Protein AF-A0A946EQQ4-F1 (afdb_monomer_lite)

Secondary structure (DSSP, 8-state):
---EEEEEETTEEEEEETTT--SSPEEEE-SSSS-EEEE----SS------------PPPSSS-EEE--EEE-TTS-EEEPPPEEE---

pLDDT: mean 88.99, std 6.16, range [59.5, 95.94]

Sequence (89 aa):
TEAGIEITTPQGIVHASLSEIGLTDQVFAFDGLGLQLRLFRLPSEMDAREVEFEVPVERSQDGDTPIWIAVTLEDGHRAWTSPIYWIEA

Radius of gyration: 19.76 Å; chains: 1; bounding box: 46×21×57 Å

Structure (mmCIF, N/CA/C/O backbone):
data_AF-A0A946EQQ4-F1
#
_entry.id   AF-A0A946EQQ4-F1
#
loop_
_atom_site.group_PDB
_atom_site.id
_atom_site.type_symbol
_atom_site.label_atom_id
_atom_site.label_alt_id
_atom_site.label_comp_id
_atom_site.label_asym_id
_atom_site.label_entity_id
_atom_site.label_seq_id
_atom_site.pdbx_PDB_ins_code
_atom_site.Cartn_x
_atom_site.Cartn_y
_atom_site.Cartn_z
_atom_site.occupancy
_atom_site.B_iso_or_equiv
_atom_site.auth_seq_id
_atom_site.auth_comp_id
_atom_site.auth_asym_id
_atom_site.auth_atom_id
_atom_site.pdbx_PDB_model_num
ATOM 1 N N . THR A 1 1 ? 13.205 4.205 -32.317 1.00 59.50 1 THR A N 1
ATOM 2 C CA . THR A 1 1 ? 13.901 3.732 -31.106 1.00 59.50 1 THR A CA 1
ATOM 3 C C . THR A 1 1 ? 12.832 3.405 -30.099 1.00 59.50 1 THR A C 1
ATOM 5 O O . THR A 1 1 ? 11.953 4.239 -29.917 1.00 59.50 1 THR A O 1
ATOM 8 N N . GLU A 1 2 ? 12.814 2.196 -29.553 1.00 79.12 2 GLU A N 1
ATOM 9 C CA . GLU A 1 2 ? 11.847 1.835 -28.513 1.00 79.12 2 GLU A CA 1
ATOM 10 C C . GLU A 1 2 ? 12.197 2.592 -27.222 1.00 79.12 2 GLU A C 1
ATOM 12 O O . GLU A 1 2 ? 13.375 2.728 -26.892 1.00 79.12 2 GLU A O 1
ATOM 17 N N . ALA A 1 3 ? 11.202 3.179 -26.557 1.00 92.12 3 ALA A N 1
ATOM 18 C CA . ALA A 1 3 ? 11.418 3.977 -25.354 1.00 92.12 3 ALA A CA 1
ATOM 19 C C . ALA A 1 3 ? 11.469 3.069 -24.116 1.00 92.12 3 ALA A C 1
ATOM 21 O O . ALA A 1 3 ? 10.615 2.199 -23.954 1.00 92.12 3 ALA A O 1
ATOM 22 N N . GLY A 1 4 ? 12.446 3.288 -23.236 1.00 94.19 4 GLY A N 1
ATOM 23 C CA . GLY A 1 4 ? 12.651 2.490 -22.025 1.00 94.19 4 GLY A CA 1
ATOM 24 C C . GLY A 1 4 ? 12.925 3.354 -20.800 1.00 94.19 4 GLY A C 1
ATOM 25 O O . GLY A 1 4 ? 13.248 4.537 -20.922 1.00 94.19 4 GLY A O 1
ATOM 26 N N . ILE A 1 5 ? 12.787 2.745 -19.625 1.00 94.38 5 ILE A N 1
ATOM 27 C CA . ILE A 1 5 ? 13.165 3.329 -18.339 1.00 94.38 5 ILE A CA 1
ATOM 28 C C . ILE A 1 5 ? 14.332 2.540 -17.743 1.00 94.38 5 ILE A C 1
ATOM 30 O O . ILE A 1 5 ? 14.367 1.311 -17.821 1.00 94.38 5 ILE A O 1
ATOM 34 N N . GLU A 1 6 ? 15.281 3.260 -17.152 1.00 95.94 6 GLU A N 1
ATOM 35 C CA . GLU A 1 6 ? 16.370 2.702 -16.357 1.00 95.94 6 GLU A CA 1
ATOM 36 C C . GLU A 1 6 ? 16.307 3.318 -14.962 1.00 95.94 6 GLU A C 1
ATOM 38 O O . GLU A 1 6 ? 16.265 4.542 -14.816 1.00 95.94 6 GLU A O 1
ATOM 43 N N . ILE A 1 7 ? 16.287 2.469 -13.939 1.00 95.31 7 ILE A N 1
ATOM 44 C CA . ILE A 1 7 ? 16.308 2.896 -12.544 1.00 95.31 7 ILE A CA 1
ATOM 45 C C . ILE A 1 7 ? 17.530 2.273 -11.887 1.00 95.31 7 ILE A C 1
ATOM 47 O O . ILE A 1 7 ? 17.640 1.053 -11.790 1.00 95.31 7 ILE A O 1
ATOM 51 N N . THR A 1 8 ? 18.435 3.127 -11.415 1.00 95.69 8 THR A N 1
ATOM 52 C CA . THR A 1 8 ? 19.615 2.711 -10.656 1.00 95.69 8 THR A CA 1
ATOM 53 C C . THR A 1 8 ? 19.385 2.964 -9.174 1.00 95.69 8 THR A C 1
ATOM 55 O O . THR A 1 8 ? 19.137 4.096 -8.755 1.00 95.69 8 THR A O 1
ATOM 58 N N . THR A 1 9 ? 19.506 1.912 -8.373 1.00 91.44 9 THR A N 1
ATOM 59 C CA . THR A 1 9 ? 19.512 1.975 -6.910 1.00 91.44 9 THR A CA 1
ATOM 60 C C . THR A 1 9 ? 20.803 1.342 -6.382 1.00 91.44 9 THR A C 1
ATOM 62 O O . THR A 1 9 ? 21.479 0.613 -7.112 1.00 91.44 9 THR A O 1
ATOM 65 N N . PRO A 1 10 ? 21.175 1.559 -5.107 1.00 92.12 10 PRO A N 1
ATOM 66 C CA . PRO A 1 10 ? 22.300 0.840 -4.506 1.00 92.12 10 PRO A CA 1
ATOM 67 C C . PRO A 1 10 ? 22.160 -0.691 -4.542 1.00 92.12 10 PRO A C 1
ATOM 69 O O . PRO A 1 10 ? 23.155 -1.392 -4.395 1.00 92.12 10 PRO A O 1
ATOM 72 N N . GLN A 1 11 ? 20.939 -1.210 -4.697 1.00 90.81 11 GLN A N 1
ATOM 73 C CA . GLN A 1 11 ? 20.647 -2.642 -4.675 1.00 90.81 11 GLN A CA 1
ATOM 74 C C . GLN A 1 11 ? 20.670 -3.283 -6.065 1.00 90.81 11 GLN A C 1
ATOM 76 O O . GLN A 1 11 ? 20.793 -4.502 -6.165 1.00 90.81 11 GLN A O 1
ATOM 81 N N . GLY A 1 12 ? 20.601 -2.486 -7.133 1.00 90.69 12 GLY A N 1
ATOM 82 C CA . GLY A 1 12 ? 20.744 -2.969 -8.499 1.00 90.69 12 GLY A CA 1
ATOM 83 C C . GLY A 1 12 ? 20.232 -1.983 -9.542 1.00 90.69 12 GLY A C 1
ATOM 84 O O . GLY A 1 12 ? 19.823 -0.862 -9.240 1.00 90.69 12 GLY A O 1
ATOM 85 N N . ILE A 1 13 ? 20.265 -2.431 -10.793 1.00 93.94 13 ILE A N 1
ATOM 86 C CA . ILE A 1 13 ? 19.785 -1.673 -11.948 1.00 93.94 13 ILE A CA 1
ATOM 87 C C . ILE A 1 13 ? 18.581 -2.410 -12.526 1.00 93.94 13 ILE A C 1
ATOM 89 O O . ILE A 1 13 ? 18.633 -3.622 -12.740 1.00 93.94 13 ILE A O 1
ATOM 93 N N . VAL A 1 14 ? 17.501 -1.674 -12.768 1.00 94.81 14 VAL A N 1
ATOM 94 C CA . VAL A 1 14 ? 16.275 -2.170 -13.398 1.00 94.81 14 VAL A CA 1
ATOM 95 C C . VAL A 1 14 ? 16.114 -1.502 -14.755 1.00 94.81 14 VAL A C 1
ATOM 97 O O . VAL A 1 14 ? 16.167 -0.277 -14.848 1.00 94.81 14 VAL A O 1
ATOM 100 N N . HIS A 1 15 ? 15.866 -2.309 -15.786 1.00 95.00 15 HIS A N 1
ATOM 101 C CA . HIS A 1 15 ? 15.487 -1.844 -17.117 1.00 95.00 15 HIS A CA 1
ATOM 102 C C . HIS A 1 15 ? 14.108 -2.396 -17.465 1.00 95.00 15 HIS A C 1
ATOM 104 O O . HIS A 1 15 ? 13.851 -3.581 -17.255 1.00 95.00 15 HIS A O 1
ATOM 110 N N . ALA A 1 16 ? 13.246 -1.555 -18.027 1.00 94.56 16 ALA A N 1
ATOM 111 C CA . ALA A 1 16 ? 11.947 -1.981 -18.538 1.00 94.56 16 ALA A CA 1
ATOM 112 C C . ALA A 1 16 ? 11.593 -1.215 -19.817 1.00 94.56 16 ALA A C 1
ATOM 114 O O . ALA A 1 16 ? 11.844 -0.007 -19.919 1.00 94.56 16 ALA A O 1
ATOM 115 N N . SER A 1 17 ? 10.994 -1.906 -20.791 1.00 94.88 17 SER A N 1
ATOM 116 C CA . SER A 1 17 ? 10.411 -1.234 -21.951 1.00 94.88 17 SER A CA 1
ATOM 117 C C . SER A 1 17 ? 9.135 -0.513 -21.532 1.00 94.88 17 SER A C 1
ATOM 119 O O . SER A 1 17 ? 8.276 -1.089 -20.864 1.00 94.88 17 SER A O 1
ATOM 121 N N . LEU A 1 18 ? 8.960 0.744 -21.951 1.00 93.00 18 LEU A N 1
ATOM 122 C CA . LEU A 1 18 ? 7.724 1.469 -21.654 1.00 93.00 18 LEU A CA 1
ATOM 123 C C . LEU A 1 18 ? 6.507 0.802 -22.307 1.00 93.00 18 LEU A C 1
ATOM 125 O O . LEU A 1 18 ? 5.397 0.969 -21.810 1.00 93.00 18 LEU A O 1
ATOM 129 N N . SER A 1 19 ? 6.671 0.067 -23.407 1.00 93.38 19 SER A N 1
ATOM 130 C CA . SER A 1 19 ? 5.559 -0.630 -24.068 1.00 93.38 19 SER A CA 1
ATOM 131 C C . SER A 1 19 ? 5.015 -1.799 -23.231 1.00 93.38 19 SER A C 1
ATOM 133 O O . SER A 1 19 ? 3.839 -2.135 -23.354 1.00 93.38 19 SER A O 1
ATOM 135 N N . GLU A 1 20 ? 5.834 -2.361 -22.339 1.00 91.81 20 GLU A N 1
ATOM 136 C CA . GLU A 1 20 ? 5.522 -3.550 -21.536 1.00 91.81 20 GLU A CA 1
ATOM 137 C C . GLU A 1 20 ? 4.993 -3.216 -20.129 1.00 91.81 20 GLU A C 1
ATOM 139 O O . GLU A 1 20 ? 4.468 -4.091 -19.437 1.00 91.81 20 GLU A O 1
ATOM 144 N N . ILE A 1 21 ? 5.116 -1.961 -19.679 1.00 93.19 21 ILE A N 1
ATOM 145 C CA . ILE A 1 21 ? 4.609 -1.525 -18.368 1.00 93.19 21 ILE A CA 1
ATOM 146 C C . ILE A 1 21 ? 3.100 -1.267 -18.469 1.00 93.19 21 ILE A C 1
ATOM 148 O O . ILE A 1 21 ? 2.660 -0.266 -19.047 1.00 93.19 21 ILE A O 1
ATOM 152 N N . GLY A 1 22 ? 2.317 -2.170 -17.879 1.00 90.56 22 GLY A N 1
ATOM 153 C CA . GLY A 1 22 ? 0.858 -2.093 -17.782 1.00 90.56 22 GLY A CA 1
ATOM 154 C C . GLY A 1 22 ? 0.361 -1.897 -16.347 1.00 90.56 22 GLY A C 1
ATOM 155 O O . GLY A 1 22 ? 1.119 -1.505 -15.464 1.00 90.56 22 GLY A O 1
ATOM 156 N N . LEU A 1 23 ? -0.926 -2.175 -16.127 1.00 85.69 23 LEU A N 1
ATOM 157 C CA . LEU A 1 23 ? -1.573 -2.055 -14.812 1.00 85.69 23 LEU A CA 1
ATOM 158 C C . LEU A 1 23 ? -1.118 -3.145 -13.825 1.00 85.69 23 LEU A C 1
ATOM 160 O O . LEU A 1 23 ? -1.125 -2.937 -12.619 1.00 85.69 23 LEU A O 1
ATOM 164 N N . THR A 1 24 ? -0.735 -4.319 -14.332 1.00 88.31 24 THR A N 1
ATOM 165 C CA . THR A 1 24 ? -0.139 -5.379 -13.514 1.00 88.31 24 THR A CA 1
ATOM 166 C C . THR A 1 24 ? 1.321 -5.058 -13.239 1.00 88.31 24 THR A C 1
ATOM 168 O O . THR A 1 24 ? 2.069 -4.745 -14.166 1.00 88.31 24 THR A O 1
ATOM 171 N N . ASP A 1 25 ? 1.731 -5.187 -11.979 1.00 89.94 25 ASP A N 1
ATOM 172 C CA . ASP A 1 25 ? 3.101 -4.890 -11.587 1.00 89.94 25 ASP A CA 1
ATOM 173 C C . ASP A 1 25 ? 4.121 -5.786 -12.277 1.00 89.94 25 ASP A C 1
ATOM 175 O O . ASP A 1 25 ? 4.017 -7.016 -12.280 1.00 89.94 25 ASP A O 1
ATOM 179 N N . GLN A 1 26 ? 5.201 -5.156 -12.714 1.00 93.44 26 GLN A N 1
ATOM 180 C CA . GLN A 1 26 ? 6.482 -5.815 -12.874 1.00 93.44 26 GLN A CA 1
ATOM 181 C C . GLN A 1 26 ? 7.254 -5.687 -11.561 1.00 93.44 26 GLN A C 1
ATOM 183 O O . GLN A 1 26 ? 7.561 -4.579 -11.115 1.00 93.44 26 GLN A O 1
ATOM 188 N N . VAL A 1 27 ? 7.546 -6.821 -10.927 1.00 93.00 27 VAL A N 1
ATOM 189 C CA . VAL A 1 27 ? 8.223 -6.871 -9.628 1.00 93.00 27 VAL A CA 1
ATOM 190 C C . VAL A 1 27 ? 9.678 -7.281 -9.817 1.00 93.00 27 VAL A C 1
ATOM 192 O O . VAL A 1 27 ? 9.973 -8.375 -10.293 1.00 93.00 27 VAL A O 1
ATOM 195 N N . PHE A 1 28 ? 10.585 -6.413 -9.386 1.00 93.25 28 PHE A N 1
ATOM 196 C CA . PHE A 1 28 ? 12.025 -6.635 -9.370 1.00 93.25 28 PHE A CA 1
ATOM 197 C C . PHE A 1 28 ? 12.445 -6.849 -7.921 1.00 93.25 28 PHE A C 1
ATOM 199 O O . PHE A 1 28 ? 12.561 -5.897 -7.146 1.00 93.25 28 PHE A O 1
ATOM 206 N N . ALA A 1 29 ? 12.601 -8.112 -7.537 1.00 92.25 29 ALA A N 1
ATOM 207 C CA . ALA A 1 29 ? 13.053 -8.470 -6.203 1.00 92.25 29 ALA A CA 1
ATOM 208 C C . ALA A 1 29 ? 14.557 -8.216 -6.069 1.00 92.25 29 ALA A C 1
ATOM 210 O O . ALA A 1 29 ? 15.349 -8.615 -6.924 1.00 92.25 29 ALA A O 1
ATOM 211 N N . PHE A 1 30 ? 14.938 -7.595 -4.963 1.00 89.88 30 PHE A N 1
ATOM 212 C CA . PHE A 1 30 ? 16.308 -7.570 -4.484 1.00 89.88 30 PHE A CA 1
ATOM 213 C C . PHE A 1 30 ? 16.396 -8.547 -3.311 1.00 89.88 30 PHE A C 1
ATOM 215 O O . PHE A 1 30 ? 15.451 -8.696 -2.535 1.00 89.88 30 PHE A O 1
ATOM 222 N N . ASP A 1 31 ? 17.514 -9.256 -3.205 1.00 8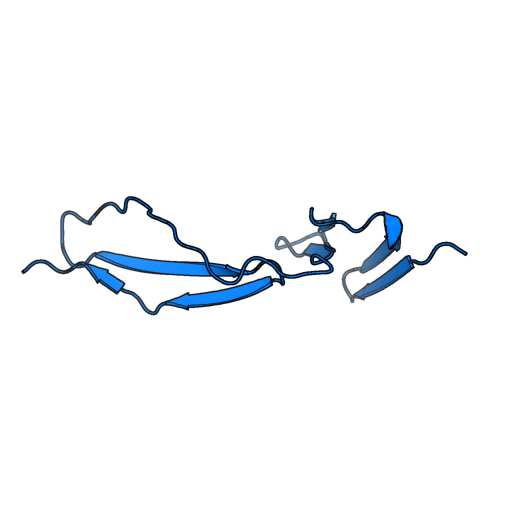1.69 31 ASP A N 1
ATOM 223 C CA . ASP A 1 31 ? 17.732 -10.211 -2.118 1.00 81.69 31 ASP A CA 1
ATOM 224 C C . ASP A 1 31 ? 17.622 -9.527 -0.729 1.00 81.69 31 ASP A C 1
ATOM 226 O O . ASP A 1 31 ? 17.691 -8.299 -0.603 1.00 81.69 31 ASP A O 1
ATOM 230 N N . GLY A 1 32 ? 17.452 -10.306 0.341 1.00 78.38 32 GLY A N 1
ATOM 231 C CA . GLY A 1 32 ? 17.340 -9.809 1.718 1.00 78.38 32 GLY A CA 1
ATOM 232 C C . GLY A 1 32 ? 15.904 -9.724 2.260 1.00 78.38 32 GLY A C 1
ATOM 233 O O . GLY A 1 32 ? 15.120 -10.657 2.120 1.00 78.38 32 GLY A O 1
ATOM 234 N N . LEU A 1 33 ? 15.562 -8.624 2.954 1.00 84.25 33 LEU A N 1
ATOM 235 C CA . LEU A 1 33 ? 14.320 -8.435 3.742 1.00 84.25 33 LEU A CA 1
ATOM 236 C C . LEU A 1 33 ? 13.051 -8.185 2.893 1.00 84.25 33 LEU A C 1
ATOM 238 O O . LEU A 1 33 ? 12.205 -7.370 3.257 1.00 84.25 33 LEU A O 1
ATOM 242 N N . GLY A 1 34 ? 12.922 -8.850 1.742 1.00 83.06 34 GLY A N 1
ATOM 243 C CA . GLY A 1 34 ? 11.799 -8.640 0.820 1.00 83.06 34 GLY A CA 1
ATOM 244 C C . GLY A 1 34 ? 11.817 -7.267 0.142 1.00 83.06 34 GLY A C 1
ATOM 245 O O . GLY A 1 34 ? 10.766 -6.739 -0.225 1.00 83.06 34 GLY A O 1
ATOM 246 N N . LEU A 1 35 ? 13.002 -6.663 0.006 1.00 87.88 35 LEU A N 1
ATOM 247 C CA . LEU A 1 35 ? 13.155 -5.402 -0.705 1.00 87.88 35 LEU A CA 1
ATOM 248 C C . LEU A 1 35 ? 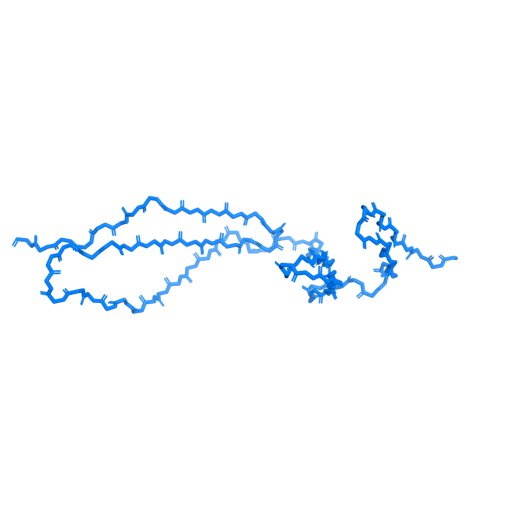12.864 -5.627 -2.191 1.00 87.88 35 LEU A C 1
ATOM 250 O O . LEU A 1 35 ? 13.455 -6.489 -2.828 1.00 87.88 35 LEU A O 1
ATOM 254 N N . GLN A 1 36 ? 11.973 -4.828 -2.761 1.00 92.44 36 GLN A N 1
ATOM 255 C CA . GLN A 1 36 ? 11.586 -4.955 -4.161 1.00 92.44 36 GLN A CA 1
ATOM 256 C C . GLN A 1 36 ? 11.272 -3.590 -4.761 1.00 92.44 36 GLN A C 1
ATOM 258 O O . GLN A 1 36 ? 10.858 -2.671 -4.052 1.00 92.44 36 GLN A O 1
ATOM 263 N N . LEU A 1 37 ? 11.425 -3.481 -6.075 1.00 91.94 37 LEU A N 1
ATOM 264 C CA . LEU A 1 37 ? 10.937 -2.360 -6.869 1.00 91.94 37 LEU A CA 1
ATOM 265 C C . LEU A 1 37 ? 9.775 -2.853 -7.734 1.00 91.94 37 LEU A C 1
ATOM 267 O O . LEU A 1 37 ? 9.866 -3.903 -8.363 1.00 91.94 37 LEU A O 1
ATOM 271 N N . ARG A 1 38 ? 8.666 -2.111 -7.737 1.00 91.88 38 ARG A N 1
ATOM 272 C CA . ARG A 1 38 ? 7.477 -2.402 -8.549 1.00 91.88 38 ARG A CA 1
ATOM 273 C C . ARG A 1 38 ? 7.327 -1.311 -9.603 1.00 91.88 38 ARG A C 1
ATOM 275 O O . ARG A 1 38 ? 7.305 -0.137 -9.242 1.00 91.88 38 ARG A O 1
ATOM 282 N N . LEU A 1 39 ? 7.240 -1.692 -10.876 1.00 92.50 39 LEU A N 1
ATOM 283 C CA . LEU A 1 39 ? 6.835 -0.792 -11.958 1.00 92.50 39 LEU A CA 1
ATOM 284 C C . LEU A 1 39 ? 5.436 -1.163 -12.433 1.00 92.50 39 LEU A C 1
ATOM 286 O O . LEU A 1 39 ? 5.179 -2.313 -12.778 1.00 92.50 39 LEU A O 1
ATOM 290 N N . PHE A 1 40 ? 4.570 -0.165 -12.514 1.00 92.00 40 PHE A N 1
ATOM 291 C CA . PHE A 1 40 ? 3.235 -0.264 -13.084 1.00 92.00 40 PHE A CA 1
ATOM 292 C C . PHE A 1 40 ? 2.863 1.083 -13.704 1.00 92.00 40 PHE A C 1
ATOM 294 O O . PHE A 1 40 ? 3.491 2.113 -13.438 1.00 92.00 40 PHE A O 1
ATOM 301 N N . ARG A 1 41 ? 1.857 1.074 -14.574 1.00 90.50 41 ARG A N 1
ATOM 302 C CA . ARG A 1 41 ? 1.324 2.260 -15.238 1.00 90.50 41 ARG A CA 1
ATOM 303 C C . ARG A 1 41 ? -0.099 2.498 -14.761 1.00 90.50 41 ARG A C 1
ATOM 305 O O . ARG A 1 41 ? -0.951 1.625 -14.901 1.00 90.50 41 ARG A O 1
ATOM 312 N N . LEU A 1 42 ? -0.345 3.714 -14.286 1.00 90.06 42 LEU A N 1
ATOM 313 C CA . LEU A 1 42 ? -1.697 4.184 -14.024 1.00 90.06 42 LEU A CA 1
ATOM 314 C C . LEU A 1 42 ? -2.484 4.347 -15.331 1.00 90.06 42 LEU A C 1
ATOM 316 O O . LEU A 1 42 ? -1.889 4.694 -16.361 1.00 90.06 42 LEU A O 1
ATOM 320 N N . PRO A 1 43 ? -3.808 4.136 -15.302 1.00 86.56 43 PRO A N 1
ATOM 321 C CA . PRO A 1 43 ? -4.680 4.476 -16.418 1.00 86.56 43 PRO A CA 1
ATOM 322 C C . PRO A 1 43 ? -4.462 5.921 -16.888 1.00 86.56 43 PRO A C 1
ATOM 324 O O . PRO A 1 43 ? -4.181 6.818 -16.094 1.00 86.56 43 PRO A O 1
ATOM 327 N N . SER A 1 44 ? -4.595 6.162 -18.194 1.00 88.19 44 SER A N 1
ATOM 328 C CA . SER A 1 44 ? -4.490 7.517 -18.756 1.00 88.19 44 SER A CA 1
ATOM 329 C C . SER A 1 44 ? -5.636 8.430 -18.319 1.00 88.19 44 SER A C 1
ATOM 331 O O . SER A 1 44 ? -5.471 9.647 -18.283 1.00 88.19 44 SER A O 1
ATOM 333 N N . GLU A 1 45 ? -6.786 7.838 -18.003 1.00 89.12 45 GLU A N 1
ATOM 334 C CA . GLU A 1 45 ? -7.980 8.512 -17.507 1.00 89.12 45 GLU A CA 1
ATOM 335 C C . GLU A 1 45 ? -8.425 7.828 -16.216 1.00 89.12 45 GLU A C 1
ATOM 337 O O . GLU A 1 45 ? -8.414 6.601 -16.122 1.00 89.12 45 GLU A O 1
ATOM 342 N N . MET A 1 46 ? -8.765 8.636 -15.211 1.00 85.12 46 MET A N 1
ATOM 343 C CA . MET A 1 46 ? -9.140 8.159 -13.886 1.00 85.12 46 MET A CA 1
ATOM 344 C C . MET A 1 46 ? -10.652 8.247 -13.689 1.00 85.12 46 MET A C 1
ATOM 346 O O . MET A 1 46 ? -11.181 9.325 -13.390 1.00 85.12 46 MET A O 1
ATOM 350 N N . ASP A 1 47 ? -11.329 7.111 -13.836 1.00 84.94 47 ASP A N 1
ATOM 351 C CA . ASP A 1 47 ? -12.792 7.028 -13.750 1.00 84.94 47 ASP A CA 1
ATOM 352 C C . ASP A 1 47 ? -13.292 6.692 -12.338 1.00 84.94 47 ASP A C 1
ATOM 354 O O . ASP A 1 47 ? -14.393 7.088 -11.953 1.00 84.94 47 ASP A O 1
ATOM 358 N N . ALA A 1 48 ? -12.477 5.999 -11.538 1.00 83.31 48 ALA A N 1
ATOM 359 C CA . ALA A 1 48 ? -12.801 5.654 -10.160 1.00 83.31 48 ALA A CA 1
ATOM 360 C C . ALA A 1 48 ? -12.296 6.738 -9.199 1.00 83.31 48 ALA A C 1
ATOM 362 O O . ALA A 1 48 ? -11.140 7.154 -9.251 1.00 83.31 48 ALA A O 1
ATOM 363 N N . ARG A 1 49 ? -13.171 7.212 -8.309 1.00 85.69 49 ARG A N 1
ATOM 364 C CA . ARG A 1 49 ? -12.831 8.222 -7.284 1.00 85.69 49 ARG A CA 1
ATOM 365 C C . ARG A 1 49 ? -13.206 7.802 -5.871 1.00 85.69 49 ARG A C 1
ATOM 367 O O . ARG A 1 49 ? -12.790 8.440 -4.910 1.00 85.69 49 ARG A O 1
ATOM 374 N N . GLU A 1 50 ? -13.994 6.744 -5.760 1.00 88.38 50 GLU A N 1
ATOM 375 C CA . GLU A 1 50 ? -14.586 6.262 -4.524 1.00 88.38 50 GLU A CA 1
ATOM 376 C C . GLU A 1 50 ? -14.544 4.735 -4.537 1.00 88.38 50 GLU A C 1
ATOM 378 O O . GLU A 1 50 ? -14.613 4.105 -5.595 1.00 88.38 50 GLU A O 1
ATOM 383 N N . VAL A 1 51 ? -14.410 4.147 -3.353 1.00 86.88 51 VAL A N 1
ATOM 384 C CA . VAL A 1 51 ? -14.494 2.705 -3.150 1.00 86.88 51 VAL A CA 1
ATOM 385 C C . VAL A 1 51 ? -15.360 2.448 -1.929 1.00 86.88 51 VAL A C 1
ATOM 387 O O . VAL A 1 51 ? -15.177 3.070 -0.884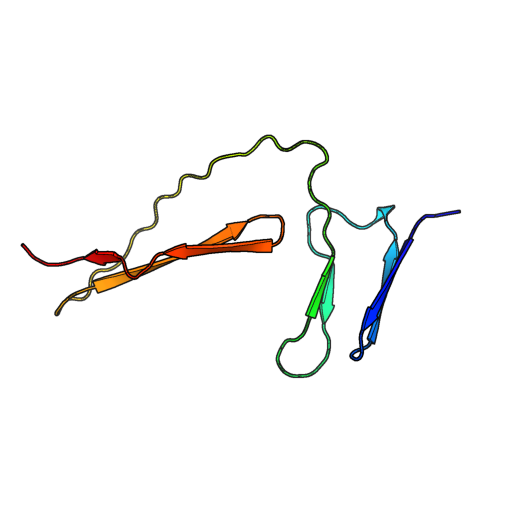 1.00 86.88 51 VAL A O 1
ATOM 390 N N . GLU A 1 52 ? -16.297 1.523 -2.074 1.00 92.56 52 GLU A N 1
ATOM 391 C CA . GLU A 1 52 ? -17.150 1.038 -1.000 1.00 92.56 52 GLU A CA 1
ATOM 392 C C . GLU A 1 52 ? -16.935 -0.467 -0.868 1.00 92.56 52 GLU A C 1
ATOM 394 O O . GLU A 1 52 ? -16.858 -1.189 -1.866 1.00 92.56 52 GLU A O 1
ATOM 399 N N . PHE A 1 53 ? -16.776 -0.938 0.364 1.00 90.56 53 PHE A N 1
ATOM 400 C CA . PHE A 1 53 ? -16.607 -2.351 0.658 1.00 90.56 53 PHE A CA 1
ATOM 401 C C . PHE A 1 53 ? -17.258 -2.688 1.994 1.00 90.56 53 PHE A C 1
ATOM 403 O O . PHE A 1 53 ? -17.212 -1.907 2.943 1.00 90.56 53 PHE A O 1
ATOM 410 N N . GLU A 1 54 ? -17.806 -3.894 2.078 1.00 94.88 54 GLU A N 1
ATOM 411 C CA . GLU A 1 54 ? -18.293 -4.483 3.318 1.00 94.88 54 GLU A CA 1
ATOM 412 C C . GLU A 1 54 ? -17.449 -5.715 3.634 1.00 94.88 54 GLU A C 1
ATOM 414 O O . GLU A 1 54 ? -17.262 -6.593 2.790 1.00 94.88 54 GLU A O 1
ATOM 419 N N . VAL A 1 55 ? -16.912 -5.773 4.851 1.00 90.56 55 VAL A N 1
ATOM 420 C CA . VAL A 1 55 ? -16.099 -6.896 5.326 1.00 90.56 55 VAL A CA 1
ATOM 421 C C . VAL A 1 55 ? -16.657 -7.353 6.672 1.00 90.56 55 VAL A C 1
ATOM 423 O O . VAL A 1 55 ? -16.780 -6.527 7.578 1.00 90.56 55 VAL A O 1
ATOM 426 N N . PRO A 1 56 ? -16.992 -8.646 6.838 1.00 91.25 56 PRO A N 1
ATOM 427 C CA . PRO A 1 56 ? -17.382 -9.171 8.137 1.00 91.25 56 PRO A CA 1
ATOM 428 C C . PRO A 1 56 ? -16.175 -9.154 9.081 1.00 91.25 56 PRO A C 1
ATOM 430 O O . PRO A 1 56 ? -15.101 -9.648 8.738 1.00 91.25 56 PRO A O 1
ATOM 433 N N . VAL A 1 57 ? -16.360 -8.595 10.278 1.00 88.81 57 VAL A N 1
ATOM 434 C CA . VAL A 1 57 ? -15.330 -8.545 11.323 1.00 88.81 57 VAL A CA 1
ATOM 435 C C . VAL A 1 57 ? -15.822 -9.318 12.538 1.00 88.81 57 VAL A C 1
ATOM 437 O O . VAL A 1 57 ? -16.923 -9.076 13.033 1.00 88.81 57 VAL A O 1
ATOM 440 N N . GLU A 1 58 ? -15.004 -10.249 13.020 1.00 87.56 58 GLU A N 1
ATOM 441 C CA . GLU A 1 58 ? -15.286 -10.979 14.252 1.00 87.56 58 GLU A CA 1
ATOM 442 C C . GLU A 1 58 ? -14.985 -10.100 15.468 1.00 87.56 58 GLU A C 1
ATOM 444 O O . GLU A 1 58 ? -13.929 -9.470 15.562 1.00 87.56 58 GLU A O 1
ATOM 449 N N . ARG A 1 59 ? -15.925 -10.063 16.413 1.00 85.69 59 ARG A N 1
ATOM 450 C CA . ARG A 1 59 ? -15.754 -9.365 17.686 1.00 85.69 59 ARG A CA 1
ATOM 451 C C . ARG A 1 59 ? -15.046 -10.281 18.684 1.00 85.69 59 ARG A C 1
ATOM 453 O O . ARG A 1 59 ? -15.367 -11.466 18.776 1.00 85.69 59 ARG A O 1
ATOM 460 N N . SER A 1 60 ? -14.137 -9.716 19.476 1.00 83.31 60 SER A N 1
ATOM 461 C CA . SER A 1 60 ? -13.615 -10.382 20.670 1.00 83.31 60 SER A CA 1
ATOM 462 C C . SER A 1 60 ? -14.758 -10.718 21.635 1.00 83.31 60 SER A C 1
ATOM 464 O O . SER A 1 60 ? -15.667 -9.910 21.837 1.00 83.31 60 SER A O 1
ATOM 466 N N . GLN A 1 61 ? -14.708 -11.906 22.242 1.00 82.31 61 GLN A N 1
ATOM 467 C CA . GLN A 1 61 ? -15.677 -12.302 23.273 1.00 82.31 61 GLN A CA 1
ATOM 468 C C . GLN A 1 61 ? -15.508 -11.474 24.552 1.00 82.31 61 GLN A C 1
ATOM 470 O O . GLN A 1 61 ? -16.488 -11.232 25.247 1.00 82.31 61 GLN A O 1
ATOM 475 N N . ASP A 1 62 ? -14.289 -10.989 24.804 1.00 82.56 62 ASP A N 1
ATOM 476 C CA . ASP A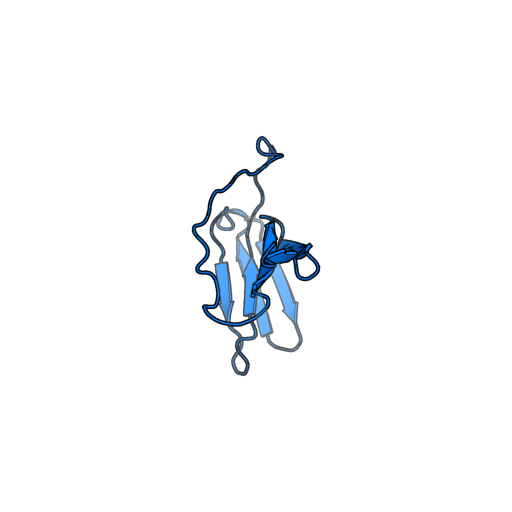 1 62 ? -13.937 -10.206 25.982 1.00 82.56 62 ASP A CA 1
ATOM 477 C C . ASP A 1 62 ? -13.297 -8.868 25.577 1.00 82.56 62 ASP A C 1
ATOM 479 O O . ASP A 1 62 ? -12.366 -8.829 24.765 1.00 82.56 62 ASP A O 1
ATOM 483 N N . GLY A 1 63 ? -13.767 -7.775 26.187 1.00 84.56 63 GLY A N 1
ATOM 484 C CA . GLY A 1 63 ? -13.195 -6.432 26.044 1.00 84.56 63 GLY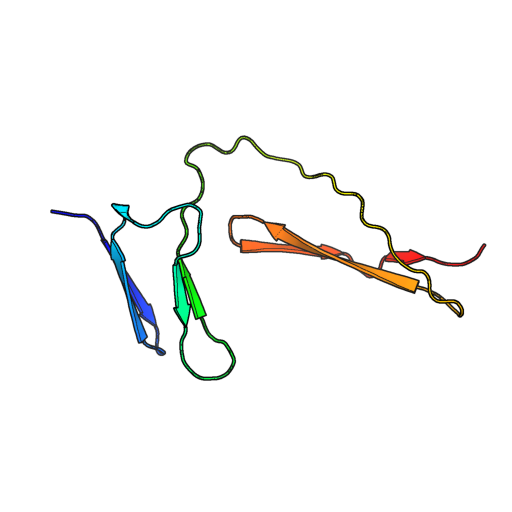 A CA 1
ATOM 485 C C . GLY A 1 63 ? -13.476 -5.727 24.711 1.00 84.56 63 GLY A C 1
ATOM 486 O O . GLY A 1 63 ? -14.310 -6.149 23.908 1.00 84.56 63 GLY A O 1
ATOM 487 N N . ASP A 1 64 ? -12.770 -4.615 24.494 1.00 88.38 64 ASP A N 1
ATOM 488 C CA . ASP A 1 64 ? -12.897 -3.807 23.280 1.00 88.38 64 ASP A CA 1
ATOM 489 C C . ASP A 1 64 ? -12.242 -4.510 22.086 1.00 88.38 64 ASP A C 1
ATOM 491 O O . ASP A 1 64 ? -11.128 -5.028 22.185 1.00 88.38 64 ASP A O 1
ATOM 495 N N . THR A 1 65 ? -12.900 -4.468 20.925 1.00 91.00 65 THR A N 1
ATOM 496 C CA . THR A 1 65 ? -12.308 -4.952 19.668 1.00 91.00 65 THR A CA 1
ATOM 497 C C . THR A 1 65 ? -11.830 -3.766 18.829 1.00 91.00 65 THR A C 1
ATOM 499 O O . THR A 1 65 ? -12.666 -3.077 18.235 1.00 91.00 65 THR A O 1
ATOM 502 N N . PRO A 1 66 ? -10.516 -3.481 18.773 1.00 91.25 66 PRO A N 1
ATOM 503 C CA . PRO A 1 66 ? -9.980 -2.464 17.882 1.00 91.25 66 PRO A CA 1
ATOM 504 C C . PRO A 1 66 ? -9.935 -2.976 16.439 1.00 91.25 66 PRO A C 1
ATOM 506 O O . PRO A 1 66 ? -9.460 -4.076 16.159 1.00 91.25 66 PRO A O 1
ATOM 509 N N . ILE A 1 67 ? -10.395 -2.141 15.517 1.00 91.88 67 ILE A N 1
ATOM 510 C CA . ILE A 1 67 ? -10.401 -2.398 14.080 1.00 91.88 67 ILE A CA 1
ATOM 511 C C . ILE A 1 67 ? -9.519 -1.348 13.410 1.00 91.88 67 ILE A C 1
ATOM 513 O O . ILE A 1 67 ? -9.656 -0.148 13.661 1.00 91.88 67 ILE A O 1
ATOM 517 N N . TRP A 1 68 ? -8.625 -1.801 12.534 1.00 93.81 68 TRP A N 1
ATOM 518 C CA . TRP A 1 68 ? -7.794 -0.936 11.703 1.00 93.81 68 TRP A CA 1
ATOM 519 C C . TRP A 1 68 ? -8.122 -1.164 10.243 1.00 93.81 68 TRP A C 1
ATOM 521 O O . TRP A 1 68 ? -8.177 -2.302 9.779 1.00 93.81 68 TRP A O 1
ATOM 531 N N . ILE A 1 69 ? -8.275 -0.068 9.512 1.00 92.62 69 ILE A N 1
ATOM 532 C CA . ILE A 1 69 ? -8.418 -0.099 8.065 1.00 92.62 69 ILE A CA 1
ATOM 533 C C . ILE A 1 69 ? -7.144 0.492 7.472 1.00 92.62 69 ILE A C 1
ATOM 535 O O . ILE A 1 69 ? -6.725 1.590 7.844 1.00 92.62 69 ILE A O 1
ATOM 539 N N . ALA A 1 70 ? -6.530 -0.246 6.550 1.00 94.00 70 ALA A N 1
ATOM 540 C CA . ALA A 1 70 ? -5.425 0.226 5.732 1.00 94.00 70 ALA A CA 1
ATOM 541 C C . ALA A 1 70 ? -5.824 0.101 4.264 1.00 94.00 70 ALA A C 1
ATOM 543 O O . ALA A 1 70 ? -6.095 -0.997 3.782 1.00 94.00 70 ALA A O 1
ATOM 544 N N . VAL A 1 71 ? -5.839 1.227 3.559 1.00 91.75 71 VAL A N 1
ATOM 545 C CA . VAL A 1 71 ? -6.135 1.279 2.126 1.00 91.75 71 VAL A CA 1
ATOM 546 C C . VAL A 1 71 ? -4.846 1.610 1.392 1.00 91.75 71 VAL A C 1
ATOM 548 O O . VAL A 1 71 ? -4.117 2.514 1.797 1.00 91.75 71 VAL A O 1
ATOM 551 N N . THR A 1 72 ? -4.559 0.863 0.329 1.00 89.44 72 THR A N 1
ATOM 552 C CA . THR A 1 72 ? -3.507 1.198 -0.637 1.00 89.44 72 THR A CA 1
ATOM 553 C C . THR A 1 72 ? -4.198 1.578 -1.934 1.00 89.44 72 THR A C 1
ATOM 555 O O . THR A 1 72 ? -4.965 0.779 -2.466 1.00 89.44 72 THR A O 1
ATOM 558 N N . LEU A 1 73 ? -3.968 2.801 -2.398 1.00 86.12 73 LEU A N 1
ATOM 559 C CA . LEU A 1 73 ? -4.453 3.281 -3.683 1.00 86.12 73 LEU A CA 1
ATOM 560 C C . LEU A 1 73 ? -3.579 2.722 -4.807 1.00 86.12 73 LEU A C 1
ATOM 562 O O . LEU A 1 73 ? -2.455 2.270 -4.581 1.00 86.12 73 LEU A O 1
ATOM 566 N N . GLU A 1 74 ? -4.105 2.749 -6.024 1.00 81.94 74 GLU A N 1
ATOM 567 C CA . GLU A 1 74 ? -3.434 2.210 -7.212 1.00 81.94 74 GLU A CA 1
ATOM 568 C C . GLU A 1 74 ? -2.083 2.869 -7.515 1.00 81.94 74 GLU A C 1
ATOM 570 O O . GLU A 1 74 ? -1.214 2.232 -8.092 1.00 81.94 74 GLU A O 1
ATOM 575 N N . ASP A 1 75 ? -1.874 4.115 -7.088 1.00 83.06 75 ASP A N 1
ATOM 576 C CA . ASP A 1 75 ? -0.614 4.847 -7.237 1.00 83.06 75 ASP A CA 1
ATOM 577 C C . ASP A 1 75 ? 0.389 4.572 -6.102 1.00 83.06 75 ASP A C 1
ATOM 579 O O . ASP A 1 75 ? 1.484 5.136 -6.068 1.00 83.06 75 ASP A O 1
ATOM 583 N N . GLY A 1 76 ? 0.027 3.684 -5.173 1.00 81.50 76 GLY A N 1
ATOM 584 C CA . GLY A 1 76 ? 0.835 3.289 -4.028 1.00 81.50 76 GLY A CA 1
ATOM 585 C C . GLY A 1 76 ? 0.663 4.170 -2.789 1.00 81.50 76 GLY A C 1
ATOM 586 O O . GLY A 1 76 ? 1.254 3.845 -1.752 1.00 81.50 76 GLY A O 1
ATOM 587 N N . HIS A 1 77 ? -0.146 5.238 -2.830 1.00 86.94 77 HIS A N 1
ATOM 588 C CA . HIS A 1 77 ? -0.460 5.997 -1.619 1.00 86.94 77 HIS A CA 1
ATOM 589 C C . HIS A 1 77 ? -1.228 5.133 -0.624 1.00 86.94 77 HIS A C 1
ATOM 591 O O . HIS A 1 77 ? -2.062 4.302 -0.984 1.00 86.94 77 HIS A O 1
ATOM 597 N N . ARG A 1 78 ? -0.946 5.335 0.664 1.00 93.06 78 ARG A N 1
ATOM 598 C CA . ARG A 1 78 ? -1.600 4.601 1.745 1.00 93.06 78 ARG A CA 1
ATOM 599 C C . ARG A 1 78 ? -2.330 5.550 2.672 1.00 93.06 78 ARG A C 1
ATOM 601 O O . ARG A 1 78 ? -1.779 6.568 3.081 1.00 93.06 78 ARG A O 1
ATOM 608 N N . ALA A 1 79 ? -3.541 5.159 3.040 1.00 92.62 79 ALA A N 1
ATOM 609 C CA . ALA A 1 79 ? -4.314 5.777 4.104 1.00 92.62 79 ALA A CA 1
ATOM 610 C C . ALA A 1 79 ? -4.564 4.747 5.207 1.00 92.62 79 ALA A C 1
ATOM 612 O O . ALA A 1 79 ? -4.684 3.546 4.946 1.00 92.62 79 ALA A O 1
ATOM 613 N N . TRP A 1 80 ? -4.641 5.220 6.446 1.00 95.75 80 TRP A N 1
ATOM 614 C CA . TRP A 1 80 ? -4.945 4.390 7.603 1.00 95.75 80 TRP A CA 1
ATOM 615 C C . TRP A 1 80 ? -5.874 5.118 8.558 1.00 95.75 80 TRP A C 1
ATOM 617 O O . TRP A 1 80 ? -5.847 6.345 8.673 1.00 95.75 80 TRP A O 1
ATOM 627 N N . THR A 1 81 ? -6.665 4.341 9.283 1.00 94.44 81 THR A N 1
ATOM 628 C CA . THR A 1 81 ? -7.443 4.849 10.407 1.00 94.44 81 THR A CA 1
ATOM 629 C C . THR A 1 81 ? -6.642 4.724 11.701 1.00 94.44 81 THR A C 1
ATOM 631 O O . THR A 1 81 ? -5.826 3.816 11.876 1.00 94.44 81 THR A O 1
ATOM 634 N N . SER A 1 82 ? -6.925 5.605 12.659 1.00 94.88 82 SER A N 1
ATOM 635 C CA . SER A 1 82 ? -6.755 5.265 14.078 1.00 94.88 82 SER A CA 1
ATOM 636 C C . SER A 1 82 ? -7.593 4.016 14.418 1.00 94.88 82 SER A C 1
ATOM 638 O O . SER A 1 82 ? -8.496 3.674 13.647 1.00 94.88 82 SER A O 1
ATOM 640 N N . PRO A 1 83 ? -7.334 3.318 15.541 1.00 92.75 83 PRO A N 1
ATOM 641 C CA . PRO A 1 83 ? -8.187 2.205 15.947 1.00 92.75 83 PRO A CA 1
ATOM 642 C C . PRO A 1 83 ? -9.643 2.664 16.090 1.00 92.75 83 PRO A C 1
ATOM 644 O O . PRO A 1 83 ? -9.934 3.641 16.782 1.00 92.75 83 PRO A O 1
ATOM 647 N N . ILE A 1 84 ? -10.542 1.949 15.421 1.00 92.38 84 ILE A N 1
ATOM 648 C CA . ILE A 1 84 ? -11.991 2.077 15.561 1.00 92.38 84 ILE A CA 1
ATOM 649 C C . ILE A 1 84 ? -12.409 1.027 16.588 1.00 92.38 84 ILE A C 1
ATOM 651 O O . ILE A 1 84 ? -12.185 -0.160 16.366 1.00 92.38 84 ILE A O 1
ATOM 655 N N . TYR A 1 85 ? -12.970 1.440 17.722 1.00 89.69 85 TYR A N 1
ATOM 656 C CA . TYR A 1 85 ? -13.310 0.510 18.800 1.00 89.69 85 TYR A CA 1
ATOM 657 C C . TYR A 1 85 ? -14.762 0.061 18.711 1.00 89.69 85 TYR A C 1
ATOM 659 O O . TYR A 1 85 ? -15.682 0.879 18.764 1.00 89.69 85 TYR A O 1
ATOM 667 N N . TRP A 1 86 ? -14.961 -1.253 18.643 1.00 89.44 86 TRP A N 1
ATOM 668 C CA . TRP A 1 86 ? -16.254 -1.861 18.917 1.00 89.44 86 TRP A CA 1
ATOM 669 C C . TRP A 1 86 ? -16.356 -2.153 20.418 1.00 89.44 86 TRP A C 1
ATOM 671 O O . TRP A 1 86 ? -15.785 -3.129 20.908 1.00 89.44 86 TRP A O 1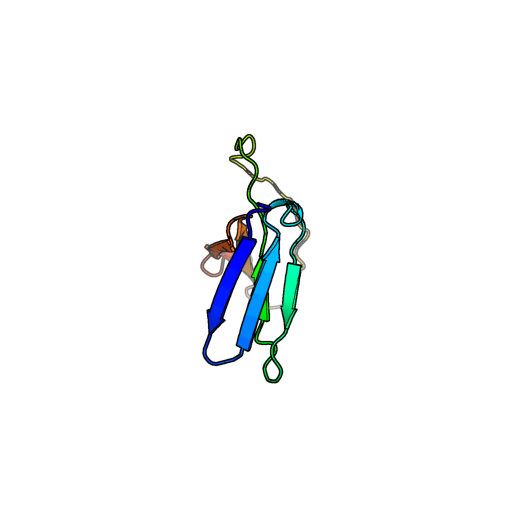
ATOM 681 N N . ILE A 1 87 ? -17.083 -1.286 21.128 1.00 82.12 87 ILE A N 1
ATOM 682 C CA . ILE A 1 87 ? -17.366 -1.391 22.570 1.00 82.12 87 ILE A CA 1
ATOM 683 C C . ILE A 1 87 ? -18.736 -2.049 22.822 1.00 82.12 87 ILE A C 1
ATOM 685 O O . ILE A 1 87 ? -19.582 -2.100 21.926 1.00 82.12 87 ILE A O 1
ATOM 689 N N . GLU A 1 88 ? -18.957 -2.633 24.001 1.00 72.88 88 GLU A N 1
ATOM 690 C CA . GLU A 1 88 ? -20.311 -3.011 24.456 1.00 72.88 88 GLU A CA 1
ATOM 691 C C . GLU A 1 88 ? -21.055 -1.780 24.993 1.00 72.88 88 GLU A C 1
ATOM 693 O O . GLU A 1 88 ? -20.413 -0.828 25.441 1.00 72.88 88 GLU A O 1
ATOM 698 N N . ALA A 1 89 ? -22.387 -1.783 24.897 1.00 64.56 89 ALA A N 1
ATOM 699 C CA . ALA A 1 89 ? -23.236 -0.726 25.450 1.00 64.56 89 ALA A CA 1
ATOM 700 C C . ALA A 1 89 ? -23.521 -0.956 26.939 1.00 64.56 89 ALA A C 1
ATOM 702 O O . ALA A 1 89 ? -23.699 -2.135 27.320 1.00 64.56 89 ALA A O 1
#

Foldseek 3Di:
DFDWDWDDDPQGIDIDGPVPAELDWDWAAGDDPRDIDTGHDDDPDDPDDDDDDDDDDDADPDDKDWDKDWDQDSVRDIDIDDTDIDGDD